Protein AF-A0A2V7XWY9-F1 (afdb_monomer)

Sequence (67 aa):
MKRPWIDHYDYWVQQHMNYPRRPLGEILKLTASDVPDRPATAFLGATLTWAEVKERTDRLATALARW

Nearest PDB structures (foldseek):
  5jnf-assembly1_C  TM=7.250E-01  e=2.418E-01  Brevibacillus parabrevis
  5es9-assembly2_B  TM=7.259E-01  e=2.781E-01  Brevibacillus parabrevis
  5es7-assembly1_A  TM=7.022E-01  e=3.198E-01  Brevibacillus parabrevis
  6mg0-assembly2_B  TM=7.584E-01  e=3.945E-01  Brevibacillus parabrevis
  5es9-assembly1_A  TM=7.202E-01  e=6.904E-01  Brevibacillus parabrevis

Structure (mmCIF, N/CA/C/O backbone):
data_AF-A0A2V7XWY9-F1
#
_entry.id   AF-A0A2V7XWY9-F1
#
loop_
_atom_site.group_PDB
_atom_site.id
_atom_site.type_symbol
_atom_site.label_atom_id
_atom_site.label_alt_id
_atom_site.label_comp_id
_atom_site.label_asym_id
_atom_site.label_entity_id
_atom_site.label_seq_id
_atom_site.pdbx_PDB_ins_code
_atom_site.Cartn_x
_atom_site.Cartn_y
_atom_site.Cartn_z
_atom_site.occupancy
_atom_site.B_iso_or_equiv
_atom_site.auth_seq_id
_atom_site.auth_comp_id
_atom_site.auth_asym_id
_atom_site.auth_atom_id
_atom_site.pdbx_PDB_model_num
ATOM 1 N N . MET A 1 1 ? 18.599 12.573 -18.429 1.00 69.50 1 MET A N 1
ATOM 2 C CA . MET A 1 1 ? 19.265 11.635 -17.495 1.00 69.50 1 MET A CA 1
ATOM 3 C C . MET A 1 1 ? 19.276 10.253 -18.119 1.00 69.50 1 MET A C 1
ATOM 5 O O . MET A 1 1 ? 18.223 9.805 -18.558 1.00 69.50 1 MET A O 1
ATOM 9 N N . LYS A 1 2 ? 20.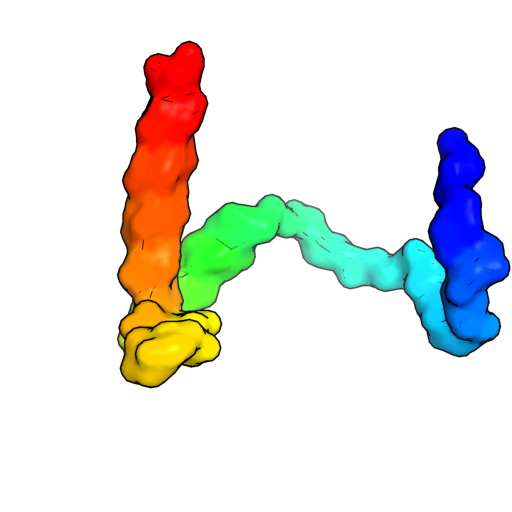443 9.605 -18.195 1.00 84.25 2 LYS A N 1
ATOM 10 C CA . LYS A 1 2 ? 20.551 8.219 -18.669 1.00 84.25 2 LYS A CA 1
ATOM 11 C C . LYS A 1 2 ? 19.962 7.287 -17.597 1.00 84.25 2 LYS A C 1
ATOM 13 O O . LYS A 1 2 ? 20.173 7.537 -16.413 1.00 84.25 2 LYS A O 1
ATOM 18 N N . ARG A 1 3 ? 19.198 6.267 -17.998 1.00 86.81 3 ARG A N 1
ATOM 19 C CA . ARG A 1 3 ? 18.584 5.265 -17.108 1.00 86.81 3 ARG A CA 1
ATOM 20 C C . ARG A 1 3 ? 19.333 3.936 -17.278 1.00 86.81 3 ARG A C 1
ATOM 22 O O . ARG A 1 3 ? 18.874 3.105 -18.051 1.00 86.81 3 ARG A O 1
ATOM 29 N N . PRO A 1 4 ? 20.497 3.744 -16.632 1.00 91.38 4 PRO A N 1
ATOM 30 C CA . PRO A 1 4 ? 21.400 2.624 -16.925 1.00 91.38 4 PRO A CA 1
ATOM 31 C C . PRO A 1 4 ? 20.775 1.239 -16.700 1.00 91.38 4 PRO A C 1
ATOM 33 O O . PRO A 1 4 ? 21.200 0.272 -17.310 1.00 91.38 4 PRO A O 1
ATOM 36 N N . TRP A 1 5 ? 19.727 1.133 -15.879 1.00 91.56 5 TRP A N 1
ATOM 37 C CA . TRP A 1 5 ? 18.996 -0.123 -15.680 1.00 91.56 5 TRP A CA 1
ATOM 38 C C . TRP A 1 5 ? 18.221 -0.590 -16.919 1.00 91.56 5 TRP A C 1
ATOM 40 O O . TRP A 1 5 ? 17.956 -1.779 -17.042 1.00 91.56 5 TRP A O 1
ATOM 50 N N . ILE A 1 6 ? 17.865 0.322 -17.830 1.00 92.50 6 ILE A N 1
ATOM 51 C CA . ILE A 1 6 ? 17.151 -0.015 -19.068 1.00 92.50 6 ILE A CA 1
ATOM 52 C C . ILE A 1 6 ? 18.013 -0.891 -19.978 1.00 92.50 6 ILE A C 1
ATOM 54 O O . ILE A 1 6 ? 17.485 -1.778 -20.640 1.00 92.50 6 ILE A O 1
ATOM 58 N N . ASP A 1 7 ? 19.330 -0.679 -19.971 1.00 91.81 7 ASP A N 1
ATOM 59 C CA . ASP A 1 7 ? 20.278 -1.431 -20.800 1.00 91.81 7 ASP A CA 1
ATOM 60 C C . ASP A 1 7 ? 20.350 -2.921 -20.392 1.00 91.81 7 ASP A C 1
ATOM 62 O O . ASP A 1 7 ? 20.877 -3.745 -21.133 1.00 91.81 7 ASP A O 1
ATOM 66 N N . HIS A 1 8 ? 19.797 -3.271 -19.225 1.00 93.75 8 HIS A N 1
ATOM 67 C CA . HIS A 1 8 ? 19.734 -4.629 -18.684 1.00 93.75 8 HIS A CA 1
ATOM 68 C C . HIS A 1 8 ? 18.324 -5.238 -18.722 1.00 93.75 8 HIS A C 1
ATOM 70 O O . HIS A 1 8 ? 18.106 -6.297 -18.137 1.00 93.75 8 HIS A O 1
ATOM 76 N N . TYR A 1 9 ? 17.349 -4.575 -19.352 1.00 94.12 9 TYR A N 1
ATOM 77 C CA . TYR A 1 9 ? 16.015 -5.147 -19.535 1.00 94.12 9 TYR A CA 1
ATOM 78 C C . TYR A 1 9 ? 16.039 -6.180 -20.661 1.00 94.12 9 TYR A C 1
ATOM 80 O O . TYR A 1 9 ? 16.703 -5.984 -21.680 1.00 94.12 9 TYR A O 1
ATOM 88 N N . ASP A 1 10 ? 15.268 -7.256 -20.509 1.00 95.25 10 ASP A N 1
ATOM 89 C CA . ASP A 1 10 ? 15.015 -8.170 -21.618 1.00 95.25 10 ASP A CA 1
ATOM 90 C C . ASP A 1 10 ? 14.372 -7.416 -22.792 1.00 95.25 10 ASP A C 1
ATOM 92 O O . ASP A 1 10 ? 13.577 -6.493 -22.595 1.00 95.25 10 ASP A O 1
ATOM 96 N N . TYR A 1 11 ? 14.671 -7.827 -24.029 1.00 91.69 11 TYR A N 1
ATOM 97 C CA . TYR A 1 11 ? 14.254 -7.089 -25.231 1.00 91.69 11 TYR A CA 1
ATOM 98 C C . TYR A 1 11 ? 12.728 -6.939 -25.374 1.00 91.69 11 TYR A C 1
ATOM 100 O O . TYR A 1 11 ? 12.257 -6.050 -26.084 1.00 91.69 11 TYR A O 1
ATOM 108 N N . TRP A 1 12 ? 11.949 -7.810 -24.725 1.00 93.50 12 TRP A N 1
ATOM 109 C CA . TRP A 1 12 ? 10.484 -7.777 -24.734 1.00 93.50 12 TRP A CA 1
ATOM 110 C C . TRP A 1 12 ? 9.880 -6.916 -23.616 1.00 93.50 12 TRP A C 1
ATOM 112 O O . TRP A 1 12 ? 8.667 -6.703 -23.599 1.00 93.50 12 TRP A O 1
ATOM 122 N N . VAL A 1 13 ? 10.683 -6.423 -22.671 1.00 93.69 13 VAL A N 1
ATOM 123 C CA . VAL A 1 13 ? 10.195 -5.612 -21.553 1.00 93.69 13 VAL A CA 1
ATOM 124 C C . VAL A 1 13 ? 10.085 -4.159 -21.991 1.00 93.69 13 VAL A C 1
ATOM 126 O O . VAL A 1 13 ? 11.059 -3.501 -22.356 1.00 93.69 13 VAL A O 1
ATOM 129 N N . GLN A 1 14 ? 8.870 -3.622 -21.916 1.00 91.81 14 GLN A N 1
ATOM 130 C CA . GLN A 1 14 ? 8.641 -2.216 -22.212 1.00 91.81 14 GLN A CA 1
ATOM 131 C C . GLN A 1 14 ? 9.320 -1.328 -21.164 1.00 91.81 14 GLN A C 1
ATOM 133 O O . GLN A 1 14 ? 9.094 -1.456 -19.963 1.00 91.81 14 GLN A O 1
ATOM 138 N N . GLN A 1 15 ? 10.101 -0.357 -21.634 1.00 91.56 15 GLN A N 1
ATOM 139 C CA . GLN A 1 15 ? 10.754 0.642 -20.778 1.00 91.56 15 GLN A CA 1
ATOM 140 C C . GLN A 1 15 ? 9.757 1.606 -20.116 1.00 91.56 15 GLN A C 1
ATOM 142 O O . GLN A 1 15 ? 10.087 2.300 -19.150 1.00 91.56 15 GLN A O 1
ATOM 147 N N . HIS A 1 16 ? 8.552 1.702 -20.680 1.00 89.00 16 HIS A N 1
ATOM 148 C CA . HIS A 1 16 ? 7.486 2.569 -20.215 1.00 89.00 16 HIS A CA 1
ATOM 149 C C . HIS A 1 16 ? 6.123 1.947 -20.517 1.00 89.00 16 HIS A C 1
ATOM 151 O O . HIS A 1 16 ? 5.920 1.381 -21.589 1.00 89.00 16 HIS A O 1
ATOM 157 N N . MET A 1 17 ? 5.189 2.108 -19.585 1.00 89.88 17 MET A N 1
ATOM 158 C CA . MET A 1 17 ? 3.774 1.795 -19.755 1.00 89.88 17 MET A CA 1
ATOM 159 C C . MET A 1 17 ? 2.951 3.052 -19.488 1.00 89.88 17 MET A C 1
ATOM 161 O O . MET A 1 17 ? 3.422 3.990 -18.845 1.00 89.88 17 MET A O 1
ATOM 165 N N . ASN A 1 18 ? 1.706 3.072 -19.957 1.00 90.38 18 ASN A N 1
ATOM 166 C CA . ASN A 1 18 ? 0.795 4.151 -19.605 1.00 90.38 18 ASN A CA 1
ATOM 167 C C . ASN A 1 18 ? 0.352 3.989 -18.144 1.00 90.38 18 ASN A C 1
ATOM 169 O O . ASN A 1 18 ? -0.487 3.145 -17.830 1.00 90.38 18 ASN A O 1
ATOM 173 N N . TYR A 1 19 ? 0.952 4.768 -17.248 1.00 88.31 19 TYR A N 1
ATOM 174 C CA . TYR A 1 19 ? 0.616 4.739 -15.829 1.00 88.31 19 TYR A CA 1
ATOM 175 C C . TYR A 1 19 ? -0.545 5.690 -15.528 1.00 88.31 19 TYR A C 1
ATOM 177 O O . TYR A 1 19 ? -0.604 6.792 -16.085 1.00 88.31 19 TYR A O 1
ATOM 185 N N . PRO A 1 20 ? -1.446 5.328 -14.602 1.00 88.50 20 PRO A N 1
ATOM 186 C CA . PRO A 1 20 ? -2.451 6.265 -14.130 1.00 88.50 20 PRO A CA 1
ATOM 187 C C . PRO A 1 20 ? -1.768 7.486 -13.505 1.00 88.50 20 PRO A C 1
ATOM 189 O O . PRO A 1 20 ? -0.803 7.364 -12.750 1.00 88.50 20 PRO A O 1
ATOM 192 N N . ARG A 1 21 ? -2.303 8.683 -13.768 1.00 90.62 21 ARG A N 1
ATOM 193 C CA . ARG A 1 21 ? -1.848 9.937 -13.140 1.00 90.62 21 ARG A CA 1
ATOM 194 C C . ARG A 1 21 ? -2.404 10.067 -11.719 1.00 90.62 21 ARG A C 1
ATOM 196 O O . ARG A 1 21 ? -3.011 11.077 -11.380 1.00 90.62 21 ARG A O 1
ATOM 203 N N . ARG A 1 22 ? -2.258 9.010 -10.918 1.00 91.81 22 ARG A N 1
ATOM 204 C CA . ARG A 1 22 ? -2.804 8.892 -9.564 1.00 91.81 22 ARG A CA 1
ATOM 205 C C . ARG A 1 22 ? -1.696 8.514 -8.583 1.00 91.81 22 ARG A C 1
ATOM 207 O O . ARG A 1 22 ? -0.96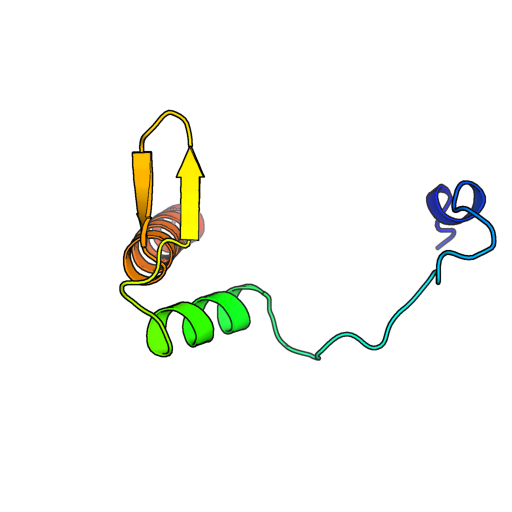8 7.557 -8.851 1.00 91.81 22 ARG A O 1
ATOM 214 N N . PRO A 1 23 ? -1.551 9.228 -7.455 1.00 94.00 23 PRO A N 1
ATOM 215 C CA . PRO A 1 23 ? -0.594 8.859 -6.422 1.00 94.00 23 PRO A CA 1
ATOM 216 C C . PRO A 1 23 ? -0.914 7.488 -5.821 1.00 94.00 23 PRO A C 1
ATOM 218 O O . PRO A 1 23 ? -2.079 7.136 -5.631 1.00 94.00 23 PRO A O 1
ATOM 221 N N . LEU A 1 24 ? 0.120 6.744 -5.425 1.00 92.88 24 LEU A N 1
ATOM 222 C CA . LEU A 1 24 ? -0.047 5.420 -4.816 1.00 92.88 24 LEU A CA 1
ATOM 223 C C . LEU A 1 24 ? -0.910 5.456 -3.542 1.00 92.88 24 LEU A C 1
ATOM 225 O O . LEU A 1 24 ? -1.730 4.567 -3.328 1.00 92.88 24 LEU A O 1
ATOM 229 N N . GLY A 1 25 ? -0.786 6.510 -2.727 1.00 94.88 25 GLY A N 1
ATOM 230 C CA . GLY A 1 25 ? -1.620 6.686 -1.533 1.00 94.88 25 GLY A CA 1
ATOM 231 C C . GLY A 1 25 ? -3.114 6.829 -1.852 1.00 94.88 25 GLY A C 1
ATOM 232 O O . GLY A 1 25 ? -3.959 6.374 -1.085 1.00 94.88 25 GLY A O 1
ATOM 233 N N . GLU A 1 26 ? -3.455 7.400 -3.009 1.00 96.00 26 GLU A N 1
ATOM 234 C CA . GLU A 1 26 ? -4.843 7.506 -3.462 1.00 96.00 26 GLU A CA 1
ATOM 235 C C . GLU A 1 26 ? -5.388 6.151 -3.926 1.00 96.00 26 GLU A C 1
ATOM 237 O O . GLU A 1 26 ? -6.541 5.820 -3.652 1.00 96.00 26 GLU A O 1
ATOM 242 N N . ILE A 1 27 ? -4.550 5.343 -4.582 1.00 95.50 27 ILE A N 1
ATOM 243 C CA . ILE A 1 27 ? -4.889 3.965 -4.956 1.00 95.50 27 ILE A CA 1
ATOM 244 C C . ILE A 1 27 ? -5.191 3.149 -3.693 1.00 95.50 27 ILE A C 1
ATOM 246 O O . ILE A 1 27 ? -6.255 2.545 -3.611 1.00 95.50 27 ILE A O 1
ATOM 250 N N . LEU A 1 28 ? -4.322 3.212 -2.676 1.00 96.88 28 LEU A N 1
ATOM 251 C CA . LEU A 1 28 ? -4.547 2.548 -1.386 1.00 96.88 28 LEU A CA 1
ATOM 252 C C . LEU A 1 28 ? -5.852 3.012 -0.722 1.00 96.88 28 LEU A C 1
ATOM 254 O O . LEU A 1 28 ? -6.614 2.190 -0.216 1.00 96.88 28 LEU A O 1
ATOM 258 N N . LYS A 1 29 ? -6.124 4.324 -0.740 1.00 97.62 29 LYS A N 1
ATOM 259 C CA . LYS A 1 29 ? -7.348 4.894 -0.168 1.00 97.62 29 LYS A CA 1
ATOM 260 C C . LYS A 1 29 ? -8.610 4.345 -0.833 1.00 97.62 29 LYS A C 1
ATOM 262 O O . LYS A 1 29 ? -9.551 4.025 -0.113 1.00 97.62 29 LYS A O 1
ATOM 267 N N . LEU A 1 30 ? -8.635 4.248 -2.163 1.00 97.31 30 LEU A N 1
ATOM 268 C CA . LEU A 1 30 ? -9.791 3.695 -2.872 1.00 97.31 30 LEU A CA 1
ATOM 269 C C . LEU A 1 30 ? -9.963 2.206 -2.589 1.00 97.31 30 LEU A C 1
ATOM 271 O O . LEU A 1 30 ? -11.049 1.799 -2.200 1.00 97.31 30 LEU A O 1
ATOM 275 N N . THR A 1 31 ? -8.897 1.409 -2.681 1.00 97.50 31 THR A N 1
ATOM 276 C CA . THR A 1 31 ? -8.989 -0.035 -2.427 1.00 97.50 31 THR A CA 1
ATOM 277 C C . THR A 1 31 ? -9.496 -0.333 -1.013 1.00 97.50 31 THR A C 1
ATOM 279 O O . THR A 1 31 ? -10.345 -1.200 -0.834 1.00 97.50 31 THR A O 1
ATOM 282 N N . ALA A 1 32 ? -9.040 0.422 -0.009 1.00 98.19 32 ALA A N 1
ATOM 283 C CA . ALA A 1 32 ? -9.523 0.290 1.365 1.00 98.19 32 ALA A CA 1
ATOM 284 C C . ALA A 1 32 ? -10.989 0.708 1.555 1.00 98.19 32 ALA A C 1
ATOM 286 O O . ALA A 1 32 ? -11.617 0.266 2.510 1.00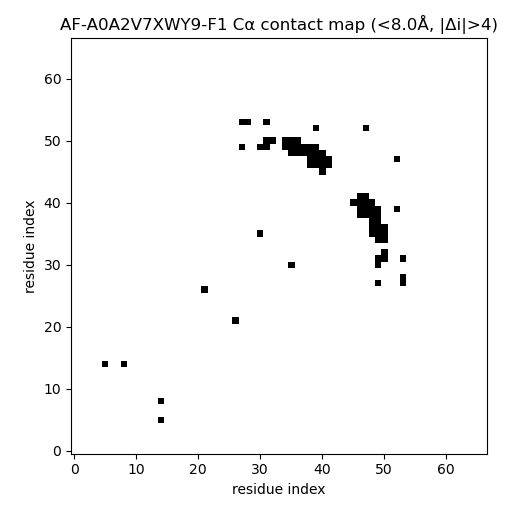 98.19 32 ALA A O 1
ATOM 287 N N . SER A 1 33 ? -11.530 1.543 0.665 1.00 98.06 33 SER A N 1
ATOM 288 C CA . SER A 1 33 ? -12.949 1.905 0.654 1.00 98.06 33 SER A CA 1
ATOM 289 C C . SER A 1 33 ? -13.798 0.867 -0.080 1.00 98.06 33 SER A C 1
ATOM 291 O O . SER A 1 33 ? -14.911 0.583 0.351 1.00 98.06 33 SER A O 1
ATOM 2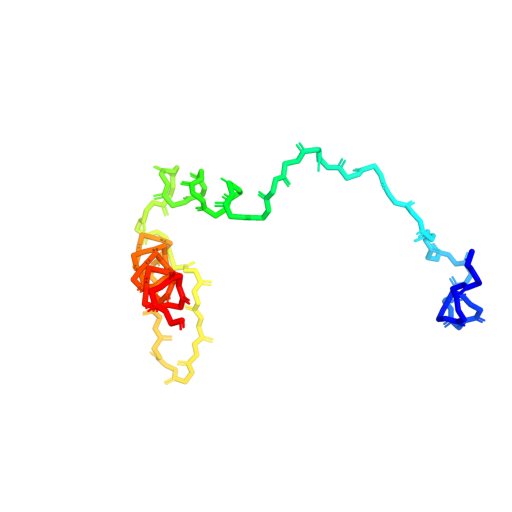93 N N . ASP A 1 34 ? -13.286 0.314 -1.180 1.00 98.38 34 ASP A N 1
ATOM 294 C CA . ASP A 1 34 ? -14.022 -0.617 -2.038 1.00 98.38 34 ASP A CA 1
ATOM 295 C C . ASP A 1 34 ? -14.108 -2.018 -1.421 1.00 98.38 34 ASP A C 1
ATOM 297 O O . ASP A 1 34 ? -15.115 -2.711 -1.564 1.00 98.38 34 ASP A O 1
ATOM 301 N N . VAL A 1 35 ? -13.034 -2.465 -0.760 1.00 98.38 35 VAL A N 1
ATOM 302 C CA . VAL A 1 35 ? -12.904 -3.831 -0.230 1.00 98.38 35 VAL A CA 1
ATOM 303 C C . VAL A 1 35 ? -12.276 -3.859 1.171 1.00 98.38 35 VAL A C 1
ATOM 305 O O . VAL A 1 35 ? -11.255 -4.523 1.374 1.00 98.38 35 VAL A O 1
ATOM 308 N N . PRO A 1 36 ? -12.875 -3.166 2.158 1.00 98.25 36 PRO A N 1
ATOM 309 C CA . PRO A 1 36 ? -12.2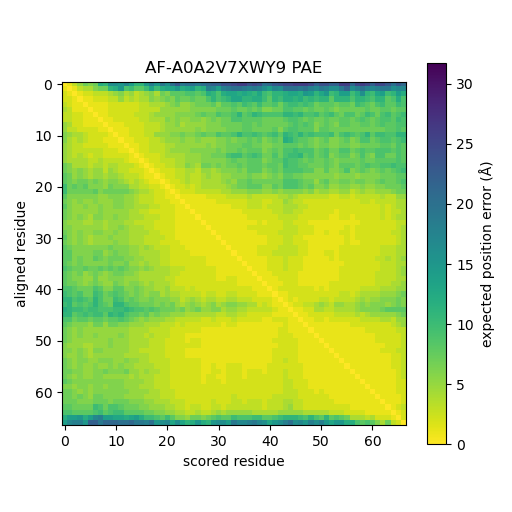60 -2.919 3.463 1.00 98.25 36 PRO A CA 1
ATOM 310 C C . PRO A 1 36 ? -11.852 -4.198 4.197 1.00 98.25 36 PRO A C 1
ATOM 312 O O . PRO A 1 36 ? -10.756 -4.241 4.750 1.00 98.25 36 PRO A O 1
ATOM 315 N N . ASP A 1 37 ? -12.687 -5.239 4.141 1.00 98.38 37 ASP A N 1
ATOM 316 C CA . ASP A 1 37 ? -12.507 -6.487 4.894 1.00 98.38 37 ASP A CA 1
ATOM 317 C C . ASP A 1 37 ? -11.677 -7.545 4.150 1.00 98.38 37 ASP A C 1
ATOM 319 O O . ASP A 1 37 ? -11.384 -8.610 4.695 1.00 98.38 37 ASP A O 1
ATOM 323 N N . ARG A 1 38 ? -11.288 -7.293 2.889 1.00 98.31 38 ARG A N 1
ATOM 324 C CA . ARG A 1 38 ? -10.460 -8.252 2.143 1.00 98.31 38 ARG A CA 1
ATOM 325 C C . ARG A 1 38 ? -9.026 -8.254 2.683 1.00 98.31 38 ARG A C 1
ATOM 327 O O . ARG A 1 38 ? -8.485 -7.175 2.939 1.00 98.31 38 ARG A O 1
ATOM 334 N N . PRO A 1 39 ? -8.377 -9.428 2.787 1.00 97.75 39 PRO A N 1
ATOM 335 C CA . PRO A 1 39 ? -6.981 -9.509 3.196 1.00 97.75 39 PRO A CA 1
ATOM 336 C C . PRO A 1 39 ? -6.082 -8.806 2.168 1.00 97.75 39 PRO A C 1
ATOM 338 O O . PRO A 1 39 ? -6.162 -9.065 0.966 1.00 97.75 39 PRO A O 1
ATOM 341 N N . ALA A 1 40 ? -5.233 -7.909 2.658 1.00 97.38 40 ALA A N 1
ATOM 342 C CA . ALA A 1 40 ? -4.260 -7.135 1.895 1.00 97.38 40 ALA A CA 1
ATOM 343 C C . ALA A 1 40 ? -2.832 -7.670 2.064 1.00 97.38 40 ALA A C 1
ATOM 345 O O . ALA A 1 40 ? -2.012 -7.544 1.157 1.00 97.38 40 ALA A O 1
ATOM 346 N N . THR A 1 41 ? -2.524 -8.273 3.217 1.00 97.44 41 THR A N 1
ATOM 347 C CA . THR A 1 41 ? -1.206 -8.849 3.506 1.00 97.44 41 THR A CA 1
ATOM 348 C C . THR A 1 41 ? -1.317 -10.289 3.990 1.00 97.44 41 THR A C 1
ATOM 350 O O . THR A 1 41 ? -2.314 -10.688 4.590 1.00 97.44 41 THR A O 1
ATOM 353 N N . ALA A 1 42 ? -0.257 -11.059 3.747 1.00 96.44 42 ALA A N 1
ATOM 354 C CA . ALA A 1 42 ? -0.049 -12.380 4.320 1.00 96.44 42 ALA A CA 1
ATOM 355 C C . ALA A 1 42 ? 1.421 -12.485 4.740 1.00 96.44 42 ALA A C 1
ATOM 357 O O . ALA A 1 42 ? 2.302 -12.697 3.907 1.00 96.44 42 ALA A O 1
ATOM 358 N N . PHE A 1 43 ? 1.694 -12.266 6.025 1.00 94.62 43 PHE A N 1
ATOM 359 C CA . PHE A 1 43 ? 3.052 -12.216 6.556 1.00 94.62 43 PHE A CA 1
ATOM 360 C C . PHE A 1 43 ? 3.152 -12.996 7.865 1.00 94.62 43 PHE A C 1
ATOM 362 O O . PHE A 1 43 ? 2.534 -12.631 8.859 1.00 94.62 43 PHE A O 1
ATOM 369 N N . LEU A 1 44 ? 3.945 -14.073 7.864 1.00 95.44 44 LEU A N 1
ATOM 370 C CA . LEU A 1 44 ? 4.205 -14.920 9.040 1.00 95.44 44 LEU A CA 1
ATOM 371 C C . LEU A 1 44 ? 2.933 -15.392 9.771 1.00 95.44 44 LEU A C 1
ATOM 373 O O . LEU A 1 44 ? 2.861 -15.374 10.996 1.00 95.44 44 LEU A O 1
ATOM 377 N N . GLY A 1 45 ? 1.905 -15.790 9.018 1.00 94.94 45 GLY A N 1
ATOM 378 C CA . GLY A 1 45 ? 0.621 -16.232 9.579 1.00 94.94 45 GLY A CA 1
ATOM 379 C C . GLY A 1 45 ? -0.285 -15.097 10.070 1.00 94.94 45 GLY A C 1
ATOM 380 O O . GLY A 1 45 ? -1.446 -15.347 10.377 1.00 94.94 45 GLY A O 1
ATOM 381 N N . ALA A 1 46 ? 0.197 -13.854 10.088 1.00 95.81 46 ALA A N 1
ATOM 382 C CA . ALA A 1 46 ? -0.633 -12.679 10.287 1.00 95.81 46 ALA A CA 1
ATOM 383 C C . ALA A 1 46 ? -1.173 -12.175 8.945 1.00 95.81 46 ALA A C 1
ATOM 385 O O . ALA A 1 46 ? -0.490 -12.192 7.915 1.00 95.81 46 ALA A O 1
ATOM 386 N N . THR A 1 47 ? -2.406 -11.687 8.977 1.00 97.69 47 THR A N 1
ATOM 387 C CA . THR A 1 47 ? -3.037 -11.003 7.851 1.00 97.69 47 THR A CA 1
ATOM 388 C C . THR A 1 47 ? -3.549 -9.659 8.330 1.00 97.69 47 THR A C 1
ATOM 390 O O . THR A 1 47 ? -3.918 -9.513 9.494 1.00 97.69 47 THR A O 1
ATOM 393 N N . LEU A 1 48 ? -3.511 -8.673 7.441 1.00 98.12 48 LEU A N 1
ATOM 394 C CA . LEU A 1 48 ? -4.178 -7.394 7.633 1.00 98.12 48 LEU A CA 1
ATOM 395 C C . LEU A 1 48 ? -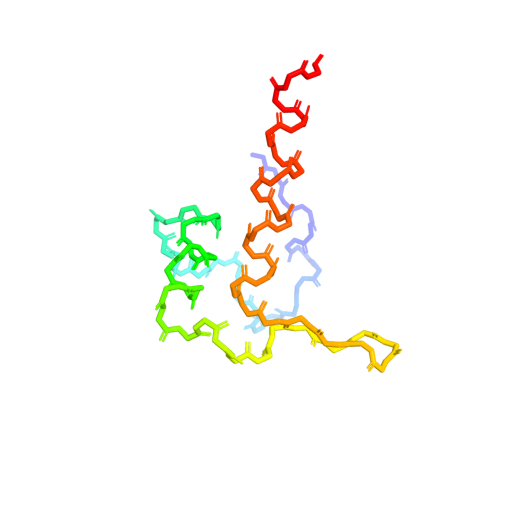5.185 -7.202 6.515 1.00 98.12 48 LEU A C 1
ATOM 397 O O . LEU A 1 48 ? -4.904 -7.569 5.370 1.00 98.12 48 LEU A O 1
ATOM 401 N N . THR A 1 49 ? -6.321 -6.596 6.824 1.00 98.56 49 THR A N 1
ATOM 402 C CA . THR A 1 49 ? -7.287 -6.162 5.817 1.00 98.56 49 THR A CA 1
ATOM 403 C C . THR A 1 49 ? -6.840 -4.863 5.143 1.00 98.56 49 THR A C 1
ATOM 405 O O . THR A 1 49 ? -5.946 -4.158 5.625 1.00 98.56 49 THR A O 1
ATOM 408 N N . TRP A 1 50 ? -7.457 -4.508 4.013 1.00 98.44 50 TRP A N 1
ATOM 409 C CA . TRP A 1 50 ? -7.167 -3.231 3.351 1.00 98.44 50 TRP A CA 1
ATOM 410 C C . TRP A 1 50 ? -7.469 -2.020 4.241 1.00 98.44 50 TRP A C 1
ATOM 412 O O . TRP A 1 50 ? -6.713 -1.044 4.209 1.00 98.44 50 TRP A O 1
ATOM 422 N N . ALA A 1 51 ? -8.519 -2.091 5.065 1.00 98.50 51 ALA A N 1
ATOM 423 C CA . ALA A 1 51 ? -8.836 -1.045 6.034 1.00 98.50 51 ALA A CA 1
ATOM 424 C C . ALA A 1 51 ? -7.722 -0.877 7.085 1.00 98.50 51 ALA A C 1
ATOM 426 O O . ALA A 1 51 ? -7.266 0.241 7.332 1.00 98.50 51 ALA A O 1
ATOM 427 N N . GLU A 1 52 ? -7.218 -1.981 7.644 1.00 98.50 52 GLU A N 1
ATOM 428 C CA . GLU A 1 52 ? -6.161 -1.957 8.663 1.00 98.50 52 GLU A CA 1
ATOM 429 C C . GLU A 1 52 ? -4.821 -1.463 8.112 1.00 98.50 52 GLU A C 1
ATOM 431 O O . GLU A 1 52 ? -4.099 -0.721 8.787 1.00 98.50 52 GLU A O 1
ATOM 4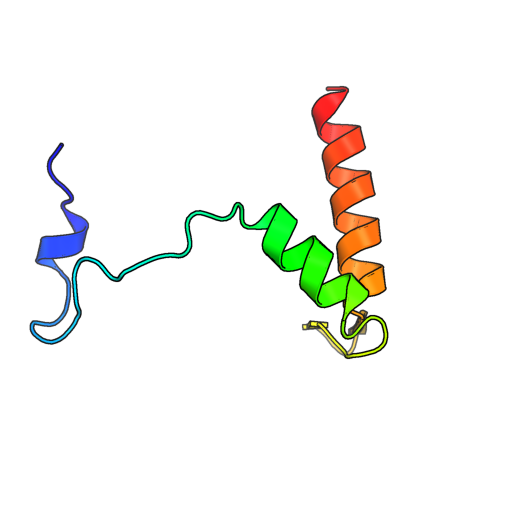36 N N . VAL A 1 53 ? -4.472 -1.853 6.880 1.00 98.12 53 VAL A N 1
ATOM 437 C CA . VAL A 1 53 ? -3.269 -1.344 6.206 1.00 98.12 53 VAL A CA 1
ATOM 438 C C . VAL A 1 53 ? -3.363 0.168 6.052 1.00 98.12 53 VAL A C 1
ATOM 440 O O . VAL A 1 53 ? -2.433 0.875 6.438 1.00 98.12 53 VAL A O 1
ATOM 443 N N . LYS A 1 54 ? -4.497 0.677 5.558 1.00 98.25 54 LYS A N 1
ATOM 444 C CA . LYS A 1 54 ? -4.714 2.115 5.400 1.00 98.25 54 LYS A CA 1
ATOM 445 C C . LYS A 1 54 ? -4.576 2.864 6.727 1.00 98.25 54 LYS A C 1
ATOM 447 O O . LYS A 1 54 ? -3.870 3.868 6.781 1.00 98.25 54 LYS A O 1
ATOM 452 N N . GLU A 1 55 ? -5.215 2.379 7.787 1.00 98.38 55 GLU A N 1
ATOM 453 C CA . GLU A 1 55 ? -5.150 3.013 9.107 1.00 98.38 55 GLU A CA 1
ATOM 454 C C . GLU A 1 55 ? -3.707 3.082 9.633 1.00 98.38 55 GLU A C 1
ATOM 456 O O . GLU A 1 55 ? -3.250 4.117 10.124 1.00 98.38 55 GLU A O 1
ATOM 461 N N . ARG A 1 56 ? -2.948 1.986 9.512 1.00 97.88 56 ARG A N 1
ATOM 462 C CA . ARG A 1 56 ? -1.537 1.933 9.927 1.00 97.88 56 ARG A CA 1
ATOM 463 C C . ARG A 1 56 ? -0.667 2.878 9.098 1.00 97.88 56 ARG A C 1
ATOM 465 O O . ARG A 1 56 ? 0.166 3.578 9.673 1.00 97.88 56 ARG A O 1
ATOM 472 N N . THR A 1 57 ? -0.876 2.934 7.782 1.00 97.62 57 THR A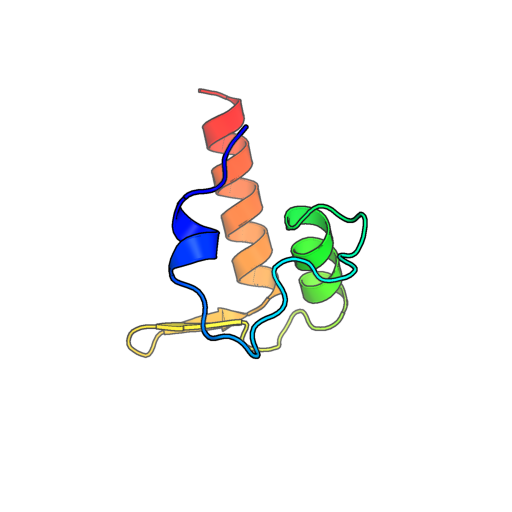 N 1
ATOM 473 C CA . THR A 1 57 ? -0.174 3.866 6.890 1.00 97.62 57 THR A CA 1
ATOM 474 C C . THR A 1 57 ? -0.464 5.319 7.255 1.00 97.62 57 THR A C 1
ATOM 476 O O . THR A 1 57 ? 0.478 6.097 7.380 1.00 97.62 57 THR A O 1
ATOM 479 N N . ASP A 1 58 ? -1.727 5.686 7.487 1.00 97.25 58 ASP A N 1
ATOM 480 C CA . ASP A 1 58 ? -2.110 7.058 7.843 1.00 97.25 58 ASP A CA 1
ATOM 481 C C . ASP A 1 58 ? -1.497 7.482 9.190 1.00 97.25 58 ASP A C 1
ATOM 483 O O . ASP A 1 58 ? -0.971 8.593 9.319 1.00 97.25 58 ASP A O 1
ATOM 487 N N . ARG A 1 59 ? -1.496 6.586 10.190 1.00 97.94 59 ARG A N 1
ATOM 488 C CA . ARG A 1 59 ? -0.837 6.829 11.485 1.00 97.94 59 ARG A CA 1
ATOM 489 C C . ARG A 1 59 ? 0.666 7.051 11.335 1.00 97.94 59 ARG A C 1
ATOM 491 O O . ARG A 1 59 ? 1.193 8.010 11.898 1.00 97.94 59 ARG A O 1
ATOM 498 N N . LEU A 1 60 ? 1.349 6.206 10.561 1.00 97.69 60 LEU A N 1
ATOM 499 C CA . LEU A 1 60 ? 2.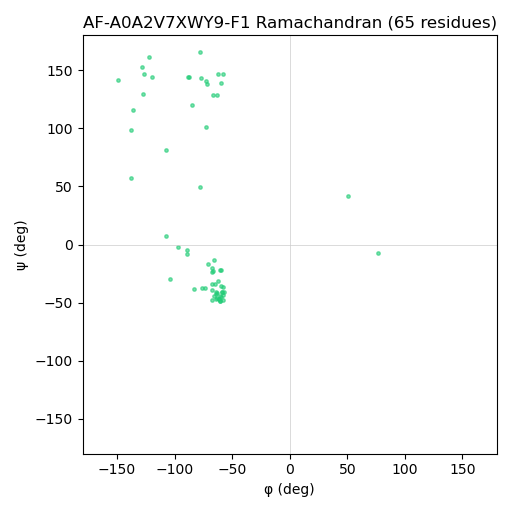785 6.345 10.310 1.00 97.69 60 LEU A CA 1
ATOM 500 C C . LEU A 1 60 ? 3.103 7.641 9.552 1.00 97.69 60 LEU A C 1
ATOM 502 O O . LEU A 1 60 ? 3.987 8.385 9.964 1.00 97.69 60 LEU A O 1
ATOM 506 N N . ALA A 1 61 ? 2.363 7.940 8.482 1.00 96.62 61 ALA A N 1
ATOM 507 C CA . ALA A 1 61 ? 2.541 9.163 7.703 1.00 96.62 61 ALA A CA 1
ATOM 508 C C . ALA A 1 61 ? 2.346 10.419 8.567 1.00 96.62 61 ALA A C 1
ATOM 510 O O . ALA A 1 61 ? 3.124 11.364 8.467 1.00 96.62 61 ALA A O 1
ATOM 511 N N . THR A 1 62 ? 1.354 10.407 9.462 1.00 97.56 62 THR A N 1
ATOM 512 C CA . THR A 1 62 ? 1.103 11.507 10.406 1.00 97.56 62 THR A CA 1
ATOM 513 C C . THR A 1 62 ? 2.260 11.694 11.385 1.00 97.56 62 THR A C 1
ATOM 515 O O . THR A 1 62 ? 2.624 12.828 11.687 1.00 97.56 62 THR A O 1
ATOM 518 N N . ALA A 1 63 ? 2.843 10.601 11.886 1.00 97.81 63 ALA A N 1
ATOM 519 C CA . ALA A 1 63 ? 4.004 10.658 12.770 1.00 97.81 63 ALA A CA 1
ATOM 520 C C . ALA A 1 63 ? 5.240 11.218 12.047 1.00 97.81 63 ALA A C 1
ATOM 522 O O . ALA A 1 63 ? 5.903 12.101 12.582 1.00 97.81 63 ALA A O 1
ATOM 523 N N . LEU A 1 64 ? 5.502 10.761 10.818 1.00 97.56 64 LEU A N 1
ATOM 524 C CA . LEU A 1 64 ? 6.630 11.219 10.000 1.00 97.56 64 LEU A CA 1
ATOM 525 C C . LEU A 1 64 ? 6.493 12.679 9.553 1.00 97.56 64 LEU A C 1
ATOM 527 O O . LEU A 1 64 ? 7.491 13.375 9.462 1.00 97.56 64 LEU A O 1
ATOM 531 N N . ALA A 1 65 ? 5.276 13.160 9.291 1.00 95.94 65 ALA A N 1
ATOM 532 C CA . ALA A 1 65 ? 5.044 14.553 8.904 1.00 95.94 65 ALA A CA 1
ATOM 533 C C . ALA A 1 65 ? 5.243 15.555 10.058 1.00 95.94 65 ALA A C 1
ATOM 535 O O . ALA A 1 65 ? 5.316 16.757 9.819 1.00 95.94 65 ALA A O 1
ATOM 536 N N . ARG A 1 66 ? 5.257 15.073 11.307 1.00 85.12 66 ARG A N 1
ATOM 537 C CA . ARG A 1 66 ? 5.478 15.876 12.521 1.00 85.12 66 ARG A CA 1
ATOM 538 C C . ARG A 1 66 ? 6.929 15.835 13.011 1.00 85.12 66 ARG A C 1
ATOM 540 O O . ARG A 1 66 ? 7.220 16.453 14.033 1.00 85.12 66 ARG A O 1
ATOM 547 N N . TRP A 1 67 ? 7.779 15.070 12.335 1.00 68.94 67 TRP A N 1
ATOM 548 C CA . TRP A 1 67 ? 9.219 14.975 12.566 1.00 68.94 67 TRP A CA 1
ATOM 549 C C . TRP A 1 67 ? 9.954 16.036 11.749 1.00 68.94 67 TRP A C 1
ATOM 551 O O . TRP A 1 67 ? 10.915 16.612 12.301 1.00 68.94 67 TRP A O 1
#

pLDDT: mean 94.25, std 5.65, range [68.94, 98.56]

Mean predicted aligned error: 4.67 Å

Foldseek 3Di:
DDDVVVVVDDPPDDPDDDDPPDDPLVVLVVCCVVFVQDWPDDDPNDTDGSVRVNVVVVVVVVVVVVD

Secondary structure (DSSP, 8-state):
---GGGGGS-TTS-S-----SS-HHHHHHHHHHHSTTSEEEEETTEEEEHHHHHHHHHHHHHHHHT-

Radius of gyration: 17.09 Å; Cα contacts (8 Å, |Δi|>4): 38; chains: 1; bounding box: 35×32×38 Å

Solvent-accessible surface area (backbone atoms only — not comparable to full-atom values): 4292 Å² total; per-residue (Å²): 133,89,65,75,69,61,82,71,51,60,94,87,58,73,95,70,76,94,70,77,99,63,59,68,70,56,53,52,52,48,48,23,68,77,42,32,84,44,75,67,47,83,54,96,91,45,68,39,26,26,40,55,50,48,53,54,50,53,54,50,53,57,54,61,75,73,107